Protein AF-A0AA41GC02-F1 (afdb_monomer)

Mean predicted aligned error: 13.84 Å

Nearest PDB structures (foldseek):
  7bhy-assembly2_C-2  TM=5.170E-01  e=4.046E+00  Bacillus subtilis subsp. subtilis str. 168
  7bhy-assembly1_A  TM=5.106E-01  e=7.162E+00  Bacillus subtilis subsp. subtilis str. 168

Solvent-accessible surface area (backbone atoms only — not comparable to full-atom values): 5046 Å² total; per-residue (Å²): 133,85,75,82,72,72,87,70,53,71,65,54,57,52,50,50,50,52,49,51,53,50,53,49,54,50,49,54,52,49,54,51,50,50,21,48,53,36,41,55,28,65,76,36,93,87,48,69,32,72,60,52,27,62,76,64,73,50,57,69,68,58,21,54,69,64,62,56,79,77,74,67,91,77,82,72,92,80,81,90,132

Structure (mmCIF, N/CA/C/O backbone):
data_AF-A0AA41GC02-F1
#
_entry.id   AF-A0AA41GC02-F1
#
loop_
_atom_site.group_PDB
_atom_site.id
_atom_site.type_symbol
_atom_site.label_atom_id
_atom_site.label_alt_id
_atom_site.label_comp_id
_atom_site.label_asym_id
_atom_site.label_entity_id
_atom_site.label_seq_id
_atom_site.pdbx_PDB_ins_code
_atom_site.Cartn_x
_atom_site.Cartn_y
_atom_site.Cartn_z
_atom_site.occupancy
_atom_site.B_iso_or_equiv
_atom_site.auth_seq_id
_atom_site.auth_comp_id
_atom_site.auth_asym_id
_atom_site.auth_atom_id
_atom_site.pdbx_PDB_model_num
ATOM 1 N N . MET A 1 1 ? -41.141 19.513 25.066 1.00 41.62 1 MET A N 1
ATOM 2 C CA . MET A 1 1 ? -40.092 19.550 24.026 1.00 41.62 1 MET A CA 1
ATOM 3 C C . MET A 1 1 ? -39.057 18.500 24.377 1.00 41.62 1 MET A C 1
ATOM 5 O O . MET A 1 1 ? -38.198 18.760 25.206 1.00 41.62 1 MET A O 1
ATOM 9 N N . ILE A 1 2 ? -39.186 17.293 23.826 1.00 43.88 2 ILE A N 1
ATOM 10 C CA . ILE A 1 2 ? -38.093 16.317 23.860 1.00 43.88 2 ILE A CA 1
ATOM 11 C C . ILE A 1 2 ? -37.112 16.817 22.808 1.00 43.88 2 ILE A C 1
ATOM 13 O O . ILE A 1 2 ? -37.418 16.797 21.617 1.00 43.88 2 ILE A O 1
ATOM 17 N N . GLY A 1 3 ? -36.009 17.404 23.267 1.00 47.88 3 GLY A N 1
ATOM 18 C CA . GLY A 1 3 ? -34.933 17.826 22.389 1.00 47.88 3 GLY A CA 1
ATOM 19 C C . GLY A 1 3 ? -34.432 16.597 21.655 1.00 47.88 3 GLY A C 1
ATOM 20 O O . GLY A 1 3 ? -33.990 15.637 22.283 1.00 47.88 3 GLY A O 1
ATOM 21 N N . ILE A 1 4 ? -34.548 16.624 20.333 1.00 51.56 4 ILE A N 1
ATOM 22 C CA . ILE A 1 4 ? -33.872 15.704 19.430 1.00 51.56 4 ILE A CA 1
ATOM 23 C C . ILE A 1 4 ? -32.384 16.018 19.600 1.00 51.56 4 ILE A C 1
ATOM 25 O O . ILE A 1 4 ? -31.821 16.857 18.903 1.00 51.56 4 ILE A O 1
ATOM 29 N N . GLY A 1 5 ? -31.786 15.441 20.642 1.00 50.00 5 GLY A N 1
ATOM 30 C CA . GLY A 1 5 ? -30.353 15.434 20.860 1.00 50.00 5 GLY A CA 1
ATOM 31 C C . GLY A 1 5 ? -29.761 14.655 19.704 1.00 50.00 5 GLY A C 1
ATOM 32 O O . GLY A 1 5 ? -29.861 13.434 19.667 1.00 50.00 5 GLY A O 1
ATOM 33 N N . ILE A 1 6 ? -29.267 15.407 18.726 1.00 54.69 6 ILE A N 1
ATOM 34 C CA . ILE A 1 6 ? -28.610 14.960 17.506 1.00 54.69 6 ILE A CA 1
ATOM 35 C C . ILE A 1 6 ? -27.655 13.816 17.857 1.00 54.69 6 ILE A C 1
ATOM 37 O O . ILE A 1 6 ? -26.619 14.001 18.494 1.00 54.69 6 ILE A O 1
ATOM 41 N N . LEU A 1 7 ? -28.080 12.615 17.482 1.00 53.41 7 LEU A N 1
ATOM 42 C CA . LEU A 1 7 ? -27.311 11.389 17.543 1.00 53.41 7 LEU A CA 1
ATOM 43 C C . LEU A 1 7 ? -26.239 11.511 16.453 1.00 53.41 7 LEU A C 1
ATOM 45 O O . LEU A 1 7 ? -26.559 11.481 15.268 1.00 53.41 7 LEU A O 1
ATOM 49 N N . GLY A 1 8 ? -24.997 11.746 16.865 1.00 53.81 8 GLY A N 1
ATOM 50 C CA . GLY A 1 8 ? -23.866 11.998 15.971 1.00 53.81 8 GLY A CA 1
ATOM 51 C C . GLY A 1 8 ? -23.255 13.365 16.236 1.00 53.81 8 GLY A C 1
ATOM 52 O O . GLY A 1 8 ? -23.504 14.330 15.517 1.00 53.81 8 GLY A O 1
ATOM 53 N N . SER A 1 9 ? -22.456 13.459 17.300 1.00 64.75 9 SER A N 1
ATOM 54 C CA . SER A 1 9 ? -21.588 14.617 17.509 1.00 64.75 9 SER A CA 1
ATOM 55 C C . SER A 1 9 ? -20.719 14.809 16.263 1.00 64.75 9 SER A C 1
ATOM 57 O O . SER A 1 9 ? -20.152 13.842 15.760 1.00 64.75 9 SER A O 1
ATOM 59 N N . VAL A 1 10 ? -20.574 16.041 15.768 1.00 68.81 10 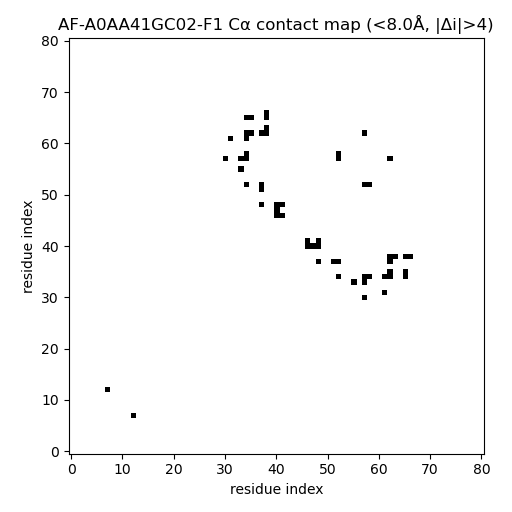VAL A N 1
ATOM 60 C CA . VAL A 1 10 ? -19.671 16.367 14.642 1.00 68.81 10 VAL A CA 1
ATOM 61 C C . VAL A 1 10 ? -18.258 15.826 14.894 1.00 68.81 10 VAL A C 1
ATOM 63 O O . VAL A 1 10 ? -17.575 15.393 13.968 1.00 68.81 10 VAL A O 1
ATOM 66 N N . THR A 1 11 ? -17.851 15.784 16.163 1.00 74.12 1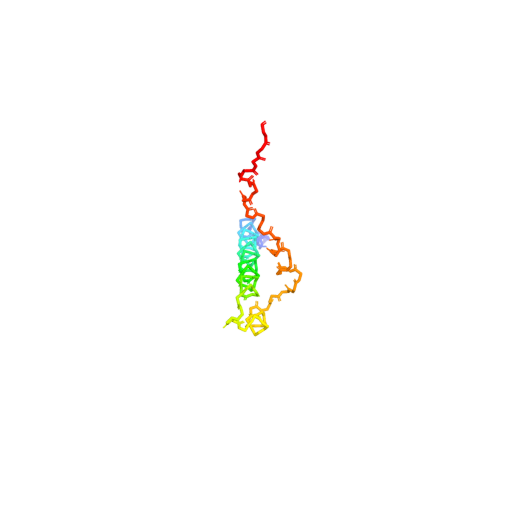1 THR A N 1
ATOM 67 C CA . THR A 1 11 ? -16.589 15.192 16.607 1.00 74.12 11 THR A CA 1
ATOM 68 C C . THR A 1 11 ? -16.496 13.699 16.292 1.00 74.12 11 THR A C 1
ATOM 70 O O . THR A 1 11 ? -15.448 13.252 15.850 1.00 74.12 11 THR A O 1
ATOM 73 N N . ASP A 1 12 ? -17.577 12.937 16.456 1.00 74.81 12 ASP A N 1
ATOM 74 C CA . ASP A 1 12 ? -17.609 11.490 16.199 1.00 74.81 12 ASP A CA 1
ATOM 75 C C . ASP A 1 12 ? -17.453 11.186 14.701 1.00 74.81 12 ASP A C 1
ATOM 77 O O . ASP A 1 12 ? -16.642 10.352 14.303 1.00 74.81 12 ASP A O 1
ATOM 81 N N . VAL A 1 13 ? -18.130 11.964 13.849 1.00 76.88 13 VAL A N 1
ATOM 82 C CA . VAL A 1 13 ? -17.985 11.873 12.386 1.00 76.88 13 VAL A CA 1
ATOM 83 C C . VAL A 1 13 ? -16.561 12.230 11.949 1.00 76.88 13 VAL A C 1
ATOM 85 O O . VAL A 1 13 ? -15.977 11.542 11.111 1.00 76.88 13 VAL A O 1
ATOM 88 N N . ALA A 1 14 ? -15.971 13.278 12.529 1.00 79.19 14 ALA A N 1
ATOM 89 C CA . ALA A 1 14 ? -14.596 13.674 12.232 1.00 79.19 14 ALA A CA 1
ATOM 90 C C . ALA A 1 14 ? -13.583 12.604 12.666 1.00 79.19 14 ALA A C 1
ATOM 92 O O . ALA A 1 14 ? -12.659 12.289 11.914 1.00 79.19 14 ALA A O 1
ATOM 93 N N . THR A 1 15 ? -13.771 12.008 13.846 1.00 83.31 15 THR A N 1
ATOM 94 C CA . THR A 1 15 ? -12.940 10.903 14.330 1.00 83.31 15 THR A CA 1
ATOM 95 C C . THR A 1 15 ? -13.078 9.676 13.435 1.00 83.31 15 THR A C 1
ATOM 97 O O . THR A 1 15 ? -12.067 9.092 13.055 1.00 83.31 15 THR A O 1
ATOM 100 N N . PHE A 1 16 ? -14.296 9.323 13.028 1.00 78.19 16 PHE A N 1
ATOM 101 C CA . PHE A 1 16 ? -14.539 8.206 12.121 1.00 78.19 16 PHE A CA 1
ATOM 102 C C . PHE A 1 16 ? -13.841 8.396 10.767 1.00 78.19 16 PHE A C 1
ATOM 104 O O . PHE A 1 16 ? -13.161 7.488 10.291 1.00 78.19 16 PHE A O 1
ATOM 111 N N . LEU A 1 17 ? -13.927 9.594 10.180 1.00 83.69 17 LEU A N 1
ATOM 112 C CA . LEU A 1 17 ? -13.226 9.922 8.935 1.00 83.69 17 LEU A CA 1
ATOM 113 C C . LEU A 1 17 ? -11.705 9.900 9.103 1.00 83.69 17 LEU A C 1
ATOM 115 O O . LEU A 1 17 ? -11.010 9.368 8.243 1.00 83.69 17 LEU A O 1
ATOM 119 N N . ALA A 1 18 ? -11.175 10.431 10.207 1.00 79.31 18 ALA A N 1
ATOM 120 C CA . ALA A 1 18 ? -9.740 10.408 10.478 1.00 79.31 18 ALA A CA 1
ATOM 121 C C . ALA A 1 18 ? -9.207 8.974 10.623 1.00 79.31 18 ALA A C 1
ATOM 123 O O . ALA A 1 18 ? -8.156 8.649 10.071 1.00 79.31 18 ALA A O 1
ATOM 124 N N . VAL A 1 19 ? -9.953 8.103 11.311 1.00 86.44 19 VAL A N 1
ATOM 125 C CA . VAL A 1 19 ? -9.628 6.675 11.424 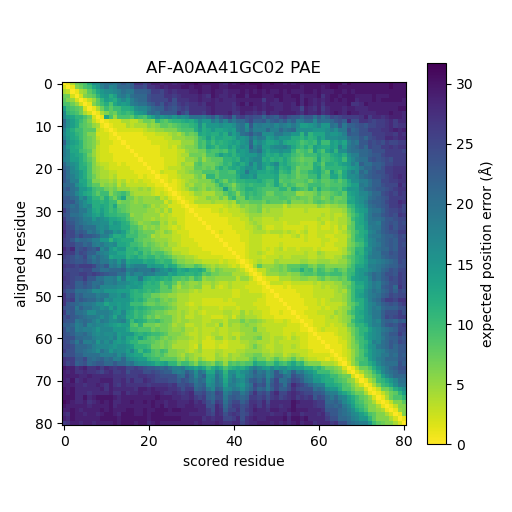1.00 86.44 19 VAL A CA 1
ATOM 126 C C . VAL A 1 19 ? -9.714 5.994 10.061 1.00 86.44 19 VAL A C 1
ATOM 128 O O . VAL A 1 19 ? -8.790 5.271 9.703 1.00 86.44 19 VAL A O 1
ATOM 131 N N . LEU A 1 20 ? -10.759 6.256 9.271 1.00 83.25 20 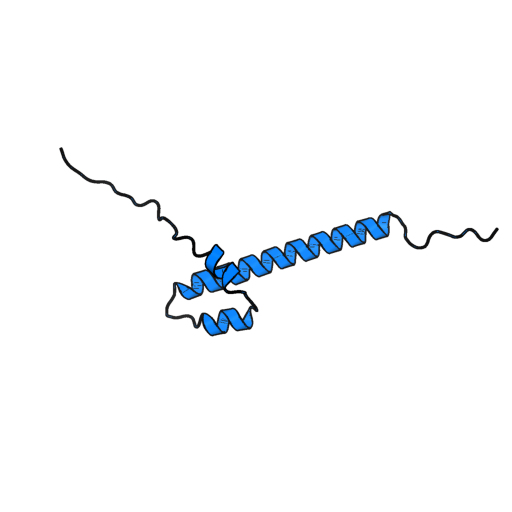LEU A N 1
ATOM 132 C CA . LEU A 1 20 ? -10.896 5.699 7.921 1.00 83.25 20 LEU A CA 1
ATOM 133 C C . LEU A 1 20 ? -9.735 6.104 7.014 1.00 83.25 20 LEU A C 1
ATOM 135 O O . LEU A 1 20 ? -9.140 5.246 6.371 1.00 83.25 20 LEU A O 1
ATOM 139 N N . ILE A 1 21 ? -9.381 7.389 6.995 1.00 84.31 21 ILE A N 1
ATOM 140 C CA . ILE A 1 21 ? -8.254 7.905 6.209 1.00 84.31 21 ILE A CA 1
ATOM 141 C C . ILE A 1 21 ? -6.943 7.280 6.694 1.00 84.31 21 ILE A C 1
ATOM 143 O O . ILE A 1 21 ? -6.129 6.863 5.873 1.00 84.31 21 ILE A O 1
ATOM 147 N N . GLY A 1 22 ? -6.743 7.180 8.011 1.00 83.56 22 GLY A N 1
ATOM 148 C CA . GLY A 1 22 ? -5.560 6.555 8.600 1.00 83.56 22 GLY A CA 1
ATOM 149 C C . GLY A 1 22 ? -5.429 5.080 8.220 1.00 83.56 22 GLY A C 1
ATOM 150 O O . GLY A 1 22 ? -4.379 4.663 7.743 1.00 83.56 22 GLY A O 1
ATOM 151 N N . VAL A 1 23 ? -6.503 4.300 8.362 1.00 82.25 23 VAL A N 1
ATOM 152 C CA . VAL A 1 23 ? -6.532 2.880 7.979 1.00 82.25 23 VAL A CA 1
ATOM 153 C C . VAL A 1 23 ? -6.323 2.716 6.477 1.00 82.25 23 VAL A C 1
ATOM 155 O O . VAL A 1 23 ? -5.544 1.860 6.071 1.00 82.25 23 VAL A O 1
ATOM 158 N N . HIS A 1 24 ? -6.966 3.544 5.653 1.00 77.44 24 HIS A N 1
ATOM 159 C CA . HIS A 1 24 ? -6.814 3.489 4.201 1.00 77.44 24 HIS A CA 1
ATOM 160 C C . HIS A 1 24 ? -5.367 3.769 3.773 1.00 77.44 24 HIS A C 1
ATOM 162 O O . HIS A 1 24 ? -4.789 2.977 3.038 1.00 77.44 24 HIS A O 1
ATOM 168 N N . ARG A 1 25 ? -4.741 4.810 4.338 1.00 75.81 25 ARG A N 1
ATOM 169 C CA . ARG A 1 25 ? -3.320 5.136 4.123 1.00 75.81 25 ARG A CA 1
ATOM 170 C C . ARG A 1 25 ? -2.382 4.004 4.534 1.00 75.81 25 ARG A C 1
ATOM 172 O O . ARG A 1 25 ? -1.385 3.754 3.859 1.00 75.81 25 ARG A O 1
ATOM 179 N N . ILE A 1 26 ? -2.675 3.340 5.652 1.00 78.25 26 ILE A N 1
ATOM 180 C CA . ILE A 1 26 ? -1.876 2.206 6.126 1.00 78.25 26 ILE A CA 1
ATOM 181 C C . ILE A 1 26 ? -2.026 1.018 5.172 1.00 78.25 26 ILE A C 1
ATOM 183 O O . ILE A 1 26 ? -1.013 0.424 4.818 1.00 78.25 26 ILE A O 1
ATOM 187 N N . ARG A 1 27 ? -3.248 0.693 4.722 1.00 74.75 27 ARG A N 1
ATOM 188 C CA . ARG A 1 27 ? -3.471 -0.397 3.754 1.00 74.75 27 ARG A CA 1
ATOM 189 C C . ARG A 1 27 ? -2.715 -0.148 2.453 1.00 74.75 27 ARG A C 1
ATOM 191 O O . ARG A 1 27 ? -1.946 -1.009 2.055 1.00 74.75 27 ARG A O 1
ATOM 198 N N . GLU A 1 28 ? -2.834 1.049 1.888 1.00 75.81 28 GLU A N 1
ATOM 199 C CA . GLU A 1 28 ? -2.138 1.447 0.656 1.00 75.81 28 GLU A CA 1
ATOM 200 C C . GLU A 1 28 ? -0.606 1.343 0.804 1.00 75.81 28 GLU A C 1
ATOM 202 O O . GLU A 1 28 ? 0.100 0.870 -0.088 1.00 75.81 28 GLU A O 1
ATOM 207 N N . SER A 1 29 ? -0.076 1.702 1.980 1.00 77.50 29 SER A N 1
ATOM 208 C CA . SER A 1 29 ? 1.356 1.570 2.284 1.00 77.50 29 SER A CA 1
ATOM 209 C C . SER A 1 29 ? 1.805 0.109 2.399 1.00 77.50 29 SER A C 1
ATOM 211 O O . SER A 1 29 ? 2.910 -0.226 1.977 1.00 77.50 29 SER A O 1
ATOM 213 N N . VAL A 1 30 ? 0.971 -0.765 2.974 1.00 79.69 30 VAL A N 1
ATOM 214 C CA . VAL A 1 30 ? 1.261 -2.203 3.100 1.00 79.69 30 VAL A CA 1
ATOM 215 C C . VAL A 1 30 ? 1.172 -2.897 1.743 1.00 79.69 30 VAL A C 1
ATOM 217 O O . VAL A 1 30 ? 2.058 -3.685 1.428 1.00 79.69 30 VAL A O 1
ATOM 220 N N . GLU A 1 31 ? 0.165 -2.568 0.933 1.00 83.00 31 GLU A N 1
ATOM 221 C CA . GLU A 1 31 ? 0.002 -3.058 -0.444 1.00 83.00 31 GLU A CA 1
ATOM 222 C C . GLU A 1 31 ? 1.227 -2.665 -1.294 1.00 83.00 31 GLU A C 1
ATOM 224 O O . GLU A 1 31 ? 1.853 -3.519 -1.920 1.00 83.00 31 GLU A O 1
ATOM 229 N N . THR A 1 32 ? 1.682 -1.410 -1.192 1.00 84.56 32 THR A N 1
ATOM 230 C CA . THR A 1 32 ? 2.908 -0.936 -1.864 1.00 84.56 32 THR A CA 1
ATOM 231 C C . THR A 1 32 ? 4.166 -1.673 -1.383 1.00 84.56 32 THR A C 1
ATOM 233 O O . THR A 1 32 ? 5.030 -2.033 -2.184 1.00 84.56 32 THR A O 1
ATOM 236 N N . LEU A 1 33 ? 4.298 -1.907 -0.072 1.00 82.00 33 LEU A N 1
ATOM 237 C CA . LEU A 1 33 ? 5.443 -2.627 0.492 1.00 82.00 33 LEU A CA 1
ATOM 238 C C . LEU A 1 33 ? 5.464 -4.087 0.020 1.00 82.00 33 LEU A C 1
ATOM 240 O O . LEU A 1 33 ? 6.518 -4.593 -0.358 1.00 82.00 33 LEU A O 1
ATOM 244 N N . ALA A 1 34 ? 4.307 -4.748 0.024 1.00 82.75 34 ALA A N 1
ATOM 245 C CA . ALA A 1 34 ? 4.146 -6.116 -0.444 1.00 82.75 34 ALA A CA 1
ATOM 246 C C . ALA A 1 34 ? 4.499 -6.237 -1.933 1.00 82.75 34 ALA A C 1
ATOM 248 O O . ALA A 1 34 ? 5.289 -7.107 -2.303 1.00 82.75 34 ALA A O 1
ATOM 249 N N . ALA A 1 35 ? 4.023 -5.305 -2.764 1.00 84.06 35 ALA A N 1
ATOM 250 C CA . ALA A 1 35 ? 4.402 -5.223 -4.170 1.00 84.06 35 ALA A CA 1
ATOM 251 C C . ALA A 1 35 ? 5.910 -5.025 -4.364 1.00 84.06 35 ALA A C 1
ATOM 253 O O . ALA A 1 35 ? 6.518 -5.689 -5.205 1.00 84.06 35 ALA A O 1
ATOM 254 N N . GLY A 1 36 ? 6.545 -4.188 -3.540 1.00 81.06 36 GLY A N 1
ATOM 255 C CA . GLY A 1 36 ? 7.997 -4.004 -3.554 1.00 81.06 36 GLY A CA 1
ATOM 256 C C . GLY A 1 36 ? 8.767 -5.272 -3.178 1.00 81.06 36 GLY A C 1
ATOM 257 O O . GLY A 1 36 ? 9.764 -5.602 -3.817 1.00 81.06 36 GLY A O 1
ATOM 258 N N . VAL A 1 37 ? 8.291 -6.023 -2.182 1.00 83.94 37 VAL A N 1
ATOM 259 C CA . VAL A 1 37 ? 8.893 -7.303 -1.778 1.00 83.94 37 VAL A CA 1
ATOM 260 C C . VAL A 1 37 ? 8.807 -8.334 -2.908 1.00 83.94 37 VAL A C 1
ATOM 262 O O . VAL A 1 37 ? 9.808 -8.989 -3.202 1.00 83.94 37 VAL A O 1
ATOM 265 N N . VAL A 1 38 ? 7.658 -8.443 -3.584 1.00 84.50 38 VAL A N 1
ATOM 266 C CA . VAL A 1 38 ? 7.481 -9.335 -4.745 1.00 84.50 38 VAL A CA 1
ATOM 267 C C . VAL A 1 38 ? 8.358 -8.892 -5.922 1.00 84.50 38 VAL A C 1
ATOM 269 O O . VAL A 1 38 ? 9.005 -9.728 -6.553 1.00 84.50 38 VAL A O 1
ATOM 272 N N . ALA A 1 39 ? 8.455 -7.586 -6.191 1.00 82.81 39 ALA A N 1
ATOM 273 C CA . ALA A 1 39 ? 9.311 -7.052 -7.252 1.00 82.81 39 ALA A CA 1
ATOM 274 C C . ALA A 1 39 ? 10.794 -7.408 -7.036 1.00 82.81 39 ALA A C 1
ATOM 276 O O . ALA A 1 39 ? 11.467 -7.840 -7.970 1.00 82.81 39 ALA A O 1
ATOM 277 N N . VAL A 1 40 ? 11.289 -7.304 -5.798 1.00 82.75 40 VAL A N 1
ATOM 278 C CA . VAL A 1 40 ? 12.662 -7.705 -5.437 1.00 82.75 40 VAL A CA 1
ATOM 279 C C . VAL A 1 40 ? 12.850 -9.223 -5.529 1.00 82.75 40 VAL A C 1
ATOM 281 O O . VAL A 1 40 ? 13.895 -9.694 -5.989 1.00 82.75 40 VAL A O 1
ATOM 284 N N . ALA A 1 41 ? 11.846 -10.000 -5.111 1.00 83.12 41 ALA A N 1
ATOM 285 C CA . ALA A 1 41 ? 11.872 -11.457 -5.205 1.00 83.12 41 ALA A CA 1
ATOM 286 C C . ALA A 1 41 ? 11.967 -11.938 -6.663 1.00 83.12 41 ALA A C 1
ATOM 288 O O . ALA A 1 41 ? 12.769 -12.827 -6.939 1.00 83.12 41 ALA A O 1
ATOM 289 N N . ARG A 1 42 ? 11.256 -11.291 -7.600 1.00 81.81 42 ARG A N 1
ATOM 290 C CA . ARG A 1 42 ? 11.327 -11.568 -9.051 1.00 81.81 42 ARG A CA 1
ATOM 291 C C . ARG A 1 42 ? 12.731 -11.413 -9.637 1.00 81.81 42 ARG A C 1
ATOM 293 O O . ARG A 1 42 ? 13.109 -12.136 -10.557 1.00 81.81 42 ARG A O 1
ATOM 300 N N . GLU A 1 43 ? 13.539 -10.507 -9.094 1.00 79.88 43 GLU A N 1
ATOM 301 C CA . GLU A 1 43 ? 14.936 -10.337 -9.513 1.00 79.88 43 GLU A CA 1
ATOM 302 C C . GLU A 1 43 ? 15.854 -11.458 -8.970 1.00 79.88 43 GLU A C 1
ATOM 304 O O . GLU A 1 43 ? 16.939 -11.721 -9.498 1.00 79.88 43 GLU A O 1
ATOM 309 N N . HIS A 1 44 ? 15.407 -12.186 -7.941 1.00 74.19 44 HIS A N 1
ATOM 310 C CA . HIS A 1 44 ? 16.168 -13.218 -7.242 1.00 74.19 44 HIS A CA 1
ATOM 311 C C . HIS A 1 44 ? 15.640 -14.631 -7.531 1.00 74.19 44 HIS A C 1
ATOM 313 O O . HIS A 1 44 ? 14.771 -15.145 -6.836 1.00 74.19 44 HIS A O 1
ATOM 319 N N . ARG A 1 45 ? 16.306 -15.358 -8.442 1.00 69.12 45 ARG A N 1
ATOM 320 C CA . ARG A 1 45 ? 15.974 -16.747 -8.868 1.00 69.12 45 ARG A CA 1
ATOM 321 C C . ARG A 1 45 ? 15.913 -17.834 -7.772 1.00 69.12 45 ARG A C 1
ATOM 323 O O . ARG A 1 45 ? 15.763 -19.010 -8.090 1.00 69.12 45 ARG A O 1
ATOM 330 N N . ARG A 1 46 ? 16.137 -17.495 -6.501 1.00 77.88 46 ARG A N 1
ATOM 331 C CA . ARG A 1 46 ? 16.074 -18.426 -5.357 1.00 77.88 46 ARG A CA 1
ATOM 332 C C . ARG A 1 46 ? 14.787 -18.292 -4.544 1.00 77.88 46 ARG A C 1
ATOM 334 O O . ARG A 1 46 ? 14.614 -19.057 -3.599 1.00 77.88 46 ARG A O 1
ATOM 341 N N . VAL A 1 47 ? 13.940 -17.323 -4.873 1.00 79.12 47 VAL A N 1
ATOM 342 C CA . VAL A 1 47 ? 12.649 -17.101 -4.225 1.00 79.12 47 VAL A CA 1
ATOM 343 C C . VAL A 1 47 ? 11.559 -17.513 -5.205 1.00 79.12 47 VAL A C 1
ATOM 345 O O . VAL A 1 47 ? 11.667 -17.235 -6.393 1.00 79.12 47 VAL A O 1
ATOM 348 N N . ASP A 1 48 ? 10.553 -18.221 -4.701 1.00 86.94 48 ASP A N 1
ATOM 349 C CA . ASP A 1 48 ? 9.332 -18.538 -5.442 1.00 86.94 48 ASP A CA 1
ATOM 350 C C . ASP A 1 48 ? 8.431 -17.297 -5.404 1.00 86.94 48 ASP A C 1
ATOM 352 O O . ASP A 1 48 ? 7.708 -17.063 -4.430 1.00 86.94 48 ASP A O 1
ATOM 356 N N . ASP A 1 49 ? 8.595 -16.430 -6.401 1.00 84.69 49 ASP A N 1
ATOM 357 C CA . ASP A 1 49 ? 7.906 -15.148 -6.488 1.00 84.69 49 ASP A CA 1
ATOM 358 C C . ASP A 1 49 ? 6.413 -15.309 -6.787 1.00 84.69 49 ASP A C 1
ATOM 360 O O . ASP A 1 49 ? 5.610 -14.587 -6.197 1.00 84.69 49 ASP A O 1
ATOM 364 N N . ASP A 1 50 ? 6.035 -16.309 -7.589 1.00 85.00 50 ASP A N 1
ATOM 365 C CA . ASP A 1 50 ? 4.638 -16.638 -7.891 1.00 85.00 50 ASP A CA 1
ATOM 366 C C . ASP A 1 50 ? 3.867 -17.001 -6.612 1.00 85.00 50 ASP A C 1
ATOM 368 O O . ASP A 1 50 ? 2.762 -16.506 -6.358 1.00 85.00 50 ASP A O 1
ATOM 372 N N . ARG A 1 51 ? 4.464 -17.839 -5.753 1.00 86.06 51 ARG A N 1
ATOM 373 C CA . ARG A 1 51 ? 3.869 -18.187 -4.460 1.00 86.06 51 ARG A CA 1
ATOM 374 C C . ARG A 1 51 ? 3.787 -16.981 -3.525 1.00 86.06 51 ARG A C 1
ATOM 376 O O . ARG A 1 51 ? 2.769 -16.799 -2.859 1.00 86.06 51 ARG A O 1
ATOM 383 N N . LEU A 1 52 ? 4.848 -16.179 -3.453 1.00 84.50 52 LEU A N 1
ATOM 384 C CA . LEU A 1 52 ? 4.909 -15.011 -2.573 1.00 84.50 52 LEU A CA 1
ATOM 385 C C . LEU A 1 52 ? 3.879 -13.945 -2.972 1.00 84.50 52 LEU A C 1
ATOM 387 O O . LEU A 1 52 ? 3.249 -13.341 -2.107 1.00 84.50 52 LEU A O 1
ATOM 391 N N . GLN A 1 53 ? 3.672 -13.753 -4.272 1.00 86.56 53 GLN A N 1
ATOM 392 C CA . GLN A 1 53 ? 2.657 -12.857 -4.811 1.00 86.56 53 GLN A CA 1
ATOM 393 C C . GLN A 1 53 ? 1.241 -13.311 -4.444 1.00 86.56 53 GLN A C 1
ATOM 395 O O . GLN A 1 53 ? 0.430 -12.495 -4.008 1.00 86.56 53 GLN A O 1
ATOM 400 N N . ALA A 1 54 ? 0.960 -14.612 -4.562 1.00 87.69 54 ALA A N 1
ATOM 401 C CA . ALA A 1 54 ? -0.333 -15.179 -4.192 1.00 87.69 54 ALA A CA 1
ATOM 402 C C . ALA A 1 54 ? -0.610 -15.083 -2.681 1.00 87.69 54 ALA A C 1
ATOM 404 O O . ALA A 1 54 ? -1.735 -14.792 -2.285 1.00 87.69 54 ALA A O 1
ATOM 405 N N . GLU A 1 55 ? 0.402 -15.303 -1.833 1.00 86.69 55 GLU A N 1
ATOM 406 C CA . GLU A 1 55 ? 0.264 -15.196 -0.372 1.00 86.69 55 GLU A CA 1
ATOM 407 C C . GLU A 1 55 ? 0.053 -13.749 0.103 1.00 86.69 55 GLU A C 1
ATOM 409 O O . GLU A 1 55 ? -0.594 -13.530 1.127 1.00 86.69 55 GLU A O 1
ATOM 414 N N . LEU A 1 56 ? 0.585 -12.766 -0.628 1.00 85.31 56 LEU A N 1
ATOM 415 C CA . LEU A 1 56 ? 0.452 -11.345 -0.304 1.00 85.31 56 LEU A CA 1
ATOM 416 C C . LEU A 1 56 ? -0.731 -10.657 -1.010 1.00 85.31 56 LEU A C 1
ATOM 418 O O . LEU A 1 56 ? -0.933 -9.464 -0.793 1.00 85.31 56 LEU A O 1
ATOM 422 N N . GLU A 1 57 ? -1.502 -11.392 -1.822 1.00 86.81 57 GLU A N 1
ATOM 423 C CA . GLU A 1 57 ? -2.642 -10.885 -2.607 1.00 86.81 57 GLU A CA 1
ATOM 424 C C . GLU A 1 57 ? -2.289 -9.644 -3.455 1.00 86.81 57 GLU A C 1
ATOM 426 O O . GLU A 1 57 ? -3.063 -8.694 -3.556 1.00 86.81 57 GLU A O 1
ATOM 431 N N . VAL A 1 58 ? -1.094 -9.639 -4.053 1.00 85.56 58 VAL A N 1
ATOM 432 C CA . VAL A 1 58 ? -0.566 -8.491 -4.804 1.00 85.56 58 VAL A CA 1
ATOM 433 C C . VAL A 1 58 ? -0.894 -8.600 -6.295 1.00 85.56 58 VAL A C 1
ATOM 435 O O . VAL A 1 58 ? -0.653 -9.636 -6.922 1.00 85.56 58 VAL A O 1
ATOM 438 N N . ASP A 1 59 ? -1.367 -7.500 -6.884 1.00 87.12 59 ASP A N 1
ATOM 439 C CA . ASP A 1 59 ? -1.644 -7.405 -8.317 1.00 87.12 59 ASP A CA 1
ATOM 440 C C . ASP A 1 59 ? -0.358 -7.245 -9.152 1.00 87.12 59 ASP A C 1
ATOM 442 O O . ASP A 1 59 ? 0.580 -6.533 -8.778 1.00 87.12 59 ASP A O 1
ATOM 446 N N . ASP A 1 60 ? -0.312 -7.885 -10.322 1.00 82.88 60 ASP A N 1
ATOM 447 C CA . ASP A 1 60 ? 0.817 -7.786 -11.252 1.00 82.88 60 ASP A CA 1
ATOM 448 C C . ASP A 1 60 ? 1.091 -6.347 -11.709 1.00 82.88 60 ASP A C 1
ATOM 450 O O . ASP A 1 60 ? 2.247 -5.997 -11.965 1.00 82.88 60 ASP A O 1
ATOM 454 N N . VAL A 1 61 ? 0.052 -5.510 -11.806 1.00 84.81 61 VAL A N 1
ATOM 455 C CA . VAL A 1 61 ? 0.177 -4.103 -12.210 1.00 84.81 61 VAL A CA 1
ATOM 456 C C . VAL A 1 61 ? 0.997 -3.311 -11.189 1.00 84.81 61 VAL A C 1
ATOM 458 O O . VAL A 1 61 ? 1.860 -2.521 -11.583 1.00 84.81 61 VAL A O 1
ATOM 461 N N . ASP A 1 62 ? 0.795 -3.566 -9.896 1.00 84.38 62 ASP A N 1
ATOM 462 C CA . ASP A 1 62 ? 1.502 -2.876 -8.811 1.00 84.38 62 ASP A CA 1
ATOM 463 C C . ASP A 1 62 ? 2.972 -3.304 -8.743 1.00 84.38 62 ASP A C 1
ATOM 465 O O . ASP A 1 62 ? 3.872 -2.478 -8.570 1.00 84.38 62 ASP A O 1
ATOM 469 N N . VAL A 1 63 ? 3.240 -4.595 -8.961 1.00 81.19 63 VAL A N 1
ATOM 470 C CA . VAL A 1 63 ? 4.609 -5.118 -9.058 1.00 81.19 63 VAL A CA 1
ATOM 471 C C . VAL A 1 63 ? 5.325 -4.520 -10.272 1.00 81.19 63 VAL A C 1
ATOM 473 O O . VAL A 1 63 ? 6.473 -4.086 -10.166 1.00 81.19 63 VAL A O 1
ATOM 476 N N . ALA A 1 64 ? 4.661 -4.467 -11.430 1.00 82.38 64 ALA A N 1
ATOM 477 C CA . ALA A 1 64 ? 5.233 -3.927 -12.661 1.00 82.38 64 ALA A CA 1
ATOM 478 C C . ALA A 1 64 ? 5.532 -2.422 -12.564 1.00 82.38 64 ALA A C 1
ATOM 480 O O . ALA A 1 64 ? 6.545 -1.968 -13.096 1.00 82.38 64 ALA A O 1
ATOM 481 N N . ALA A 1 65 ? 4.705 -1.655 -11.847 1.00 81.94 65 ALA A N 1
ATOM 482 C CA . ALA A 1 65 ? 4.945 -0.234 -11.594 1.00 81.94 65 ALA A CA 1
ATOM 483 C C . ALA A 1 65 ? 6.243 0.021 -10.802 1.00 81.94 65 ALA A C 1
ATOM 485 O O . ALA A 1 65 ? 6.877 1.066 -10.968 1.00 81.94 65 ALA A O 1
ATOM 486 N N . LEU A 1 66 ? 6.653 -0.939 -9.967 1.00 77.62 66 LEU A N 1
ATOM 487 C CA . LEU A 1 66 ? 7.869 -0.873 -9.152 1.00 77.62 66 LEU A CA 1
ATOM 488 C C . LEU A 1 66 ? 9.103 -1.459 -9.850 1.00 77.62 66 LEU A C 1
ATOM 490 O O . LEU A 1 66 ? 10.225 -1.096 -9.502 1.00 77.62 66 LEU A O 1
ATOM 494 N N . GLN A 1 67 ? 8.918 -2.292 -10.877 1.00 70.69 67 GLN A N 1
ATOM 495 C CA . GLN A 1 67 ? 9.981 -2.751 -11.779 1.00 70.69 67 GLN A CA 1
ATOM 496 C C . GLN A 1 67 ? 10.382 -1.659 -12.784 1.00 70.69 67 GLN A C 1
ATOM 498 O O . GLN A 1 67 ? 10.488 -1.886 -13.989 1.00 70.69 67 GLN A O 1
ATOM 503 N N . HIS A 1 68 ? 10.628 -0.440 -12.312 1.00 58.00 68 HIS A N 1
ATOM 504 C CA . HIS A 1 68 ? 11.417 0.487 -13.107 1.00 58.00 68 HIS A CA 1
ATOM 505 C C . HIS A 1 68 ? 12.854 -0.041 -13.109 1.00 58.00 68 HIS A C 1
ATOM 507 O O . HIS A 1 68 ? 13.361 -0.350 -12.029 1.00 58.00 68 HIS A O 1
ATOM 513 N N . PRO A 1 69 ? 13.534 -0.149 -14.269 1.00 54.47 69 PRO A N 1
ATOM 514 C CA . PRO A 1 69 ? 14.947 -0.473 -14.265 1.00 54.47 69 PRO A CA 1
ATOM 515 C C . PRO A 1 69 ? 15.609 0.581 -13.392 1.00 54.47 69 PRO A C 1
ATOM 517 O O . PRO A 1 69 ? 15.587 1.770 -13.730 1.00 54.47 69 PRO A O 1
ATOM 520 N N . VAL A 1 70 ? 16.128 0.156 -12.239 1.00 52.91 70 VAL A N 1
ATOM 521 C CA . VAL A 1 70 ? 17.067 0.952 -11.469 1.00 52.91 70 VAL A CA 1
ATOM 522 C C . VAL A 1 70 ? 18.167 1.247 -12.470 1.00 52.91 70 VAL A C 1
ATOM 524 O O . VAL A 1 70 ? 18.970 0.382 -12.814 1.00 52.91 70 VAL A O 1
ATOM 527 N N . ARG A 1 71 ? 18.123 2.448 -13.052 1.00 50.88 71 ARG A N 1
ATOM 528 C CA . ARG A 1 71 ? 19.217 2.986 -13.837 1.00 50.88 71 ARG A CA 1
ATOM 529 C C . ARG A 1 71 ? 20.284 3.235 -12.795 1.00 50.88 71 ARG A C 1
ATOM 531 O O . ARG A 1 71 ? 20.344 4.315 -12.214 1.00 50.88 71 ARG A O 1
ATOM 538 N N . ASP A 1 72 ? 21.026 2.176 -12.494 1.00 53.16 72 ASP A N 1
ATOM 539 C CA . ASP A 1 72 ? 22.243 2.262 -11.723 1.00 53.16 72 ASP A CA 1
ATOM 540 C C . ASP A 1 72 ? 23.029 3.394 -12.381 1.00 53.16 72 ASP A C 1
ATOM 542 O O . ASP A 1 72 ? 23.179 3.429 -13.608 1.00 53.16 72 ASP A O 1
ATOM 546 N N . GLY A 1 73 ? 23.369 4.416 -11.604 1.00 54.84 73 GLY A N 1
ATOM 547 C CA . GLY A 1 73 ? 23.970 5.660 -12.083 1.00 54.84 73 GLY A C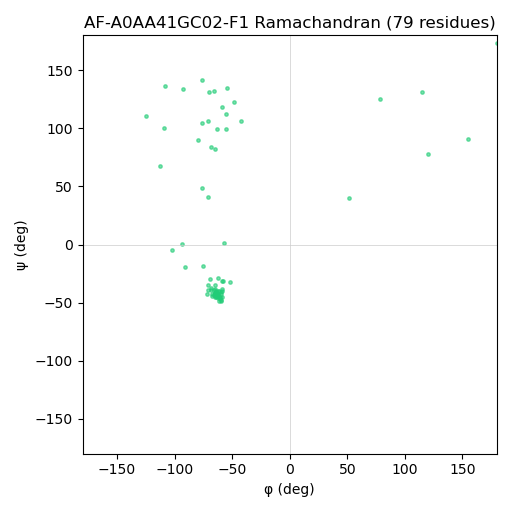A 1
ATOM 548 C C . GLY A 1 73 ? 25.414 5.463 -12.548 1.00 54.84 73 GLY A C 1
ATOM 549 O O . GLY A 1 73 ? 26.272 6.281 -12.236 1.00 54.84 73 GLY A O 1
ATOM 550 N N . GLY A 1 74 ? 25.689 4.359 -13.238 1.00 54.19 74 GLY A N 1
ATOM 551 C CA . GLY A 1 74 ? 26.973 3.916 -13.746 1.00 54.19 74 GLY A CA 1
ATOM 552 C C . GLY A 1 74 ? 26.997 3.937 -15.270 1.00 54.19 74 GLY A C 1
ATOM 553 O O . GLY A 1 74 ? 27.076 2.898 -15.910 1.00 54.19 74 GLY A O 1
ATOM 554 N N . ASP A 1 75 ? 26.951 5.132 -15.844 1.00 51.00 75 ASP A N 1
ATOM 555 C CA . ASP A 1 75 ? 27.512 5.412 -17.166 1.00 51.00 75 ASP A CA 1
ATOM 556 C C . ASP A 1 75 ? 28.473 6.581 -16.933 1.00 51.00 75 ASP A C 1
ATOM 558 O O . ASP A 1 75 ? 28.053 7.654 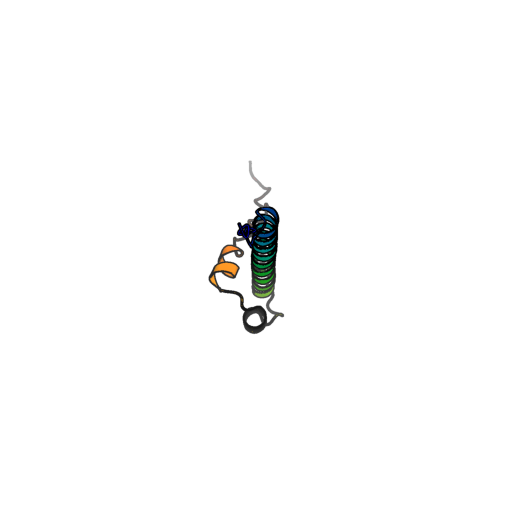-16.517 1.00 51.00 75 ASP A O 1
ATOM 562 N N . GLY A 1 76 ? 29.789 6.471 -17.008 1.00 51.50 76 GLY A N 1
ATOM 563 C CA . GLY A 1 76 ? 30.650 5.481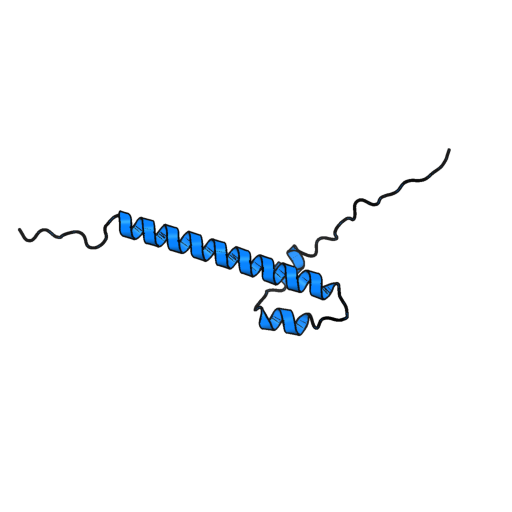 -17.627 1.00 51.50 76 GLY A CA 1
ATOM 564 C C . GLY A 1 76 ? 31.933 6.255 -17.902 1.00 51.50 76 GLY A C 1
ATOM 565 O O . GLY A 1 76 ? 32.042 6.966 -18.895 1.00 51.50 76 GLY A O 1
ATOM 566 N N . GLY A 1 77 ? 32.862 6.247 -16.946 1.00 61.72 77 GLY A N 1
ATOM 567 C CA . GLY A 1 77 ? 34.169 6.860 -17.138 1.00 61.72 77 GLY A CA 1
ATOM 568 C C . GLY A 1 77 ? 34.968 6.109 -18.207 1.00 61.72 77 GLY A C 1
ATOM 569 O O . GLY A 1 77 ? 35.102 4.890 -18.129 1.00 61.72 77 GLY A O 1
ATOM 570 N N . GLY A 1 78 ? 35.543 6.867 -19.144 1.00 45.75 78 GLY A N 1
ATOM 571 C CA . GLY A 1 78 ? 36.520 6.429 -20.151 1.00 45.75 78 GLY A CA 1
ATOM 572 C C . GLY A 1 78 ? 35.962 6.542 -21.574 1.00 45.75 78 GLY A C 1
ATOM 573 O O . GLY A 1 78 ? 34.885 6.047 -21.851 1.00 45.75 78 GLY A O 1
ATOM 574 N N . SER A 1 79 ? 36.633 7.117 -22.570 1.00 56.50 79 SER A N 1
ATOM 575 C CA . SER A 1 79 ? 38.041 7.502 -22.750 1.00 56.50 79 SER A CA 1
ATOM 576 C C . 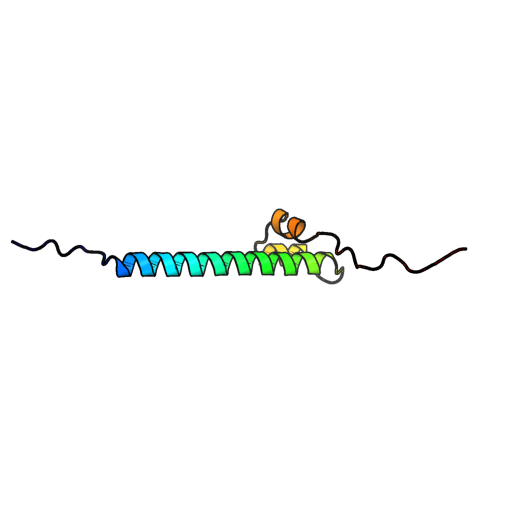SER A 1 79 ? 38.195 8.136 -24.156 1.00 56.50 79 SER A C 1
ATOM 578 O O . SER A 1 79 ? 37.267 8.001 -24.949 1.00 56.50 79 SER A O 1
ATOM 580 N N . HIS A 1 80 ? 39.383 8.688 -24.463 1.00 45.84 80 HIS A N 1
ATOM 581 C CA . HIS A 1 80 ? 39.869 9.191 -25.776 1.00 45.84 80 HIS A CA 1
ATOM 582 C C . HIS A 1 80 ? 39.322 10.578 -26.170 1.00 45.84 80 HIS A C 1
ATOM 584 O O . HIS A 1 80 ? 38.117 10.779 -26.161 1.00 45.84 80 HIS A O 1
ATOM 590 N N . GLU A 1 81 ? 40.097 11.612 -26.500 1.00 47.94 81 GLU A N 1
ATOM 591 C CA . GLU A 1 81 ? 41.511 11.819 -26.867 1.00 47.94 81 GLU A CA 1
ATOM 592 C C . GLU A 1 81 ? 41.862 13.299 -26.611 1.00 47.94 81 GLU A C 1
ATOM 594 O O . GLU A 1 81 ? 40.931 14.139 -26.671 1.00 47.94 81 GLU A O 1
#

Organism: NCBI:txid1429914

Secondary structure (DSSP, 8-state):
------SS-HHHHHHHHHHHHHHHHHHHHHHHHHHHHHHHHHH-TTS-HHHHHHHTT--HHHHHHH------S--------

Radius of gyration: 23.79 Å; Cα contacts (8 Å, |Δi|>4): 29; chains: 1; bounding box: 82×38×51 Å

pLDDT: mean 73.0, std 13.94, range [41.62, 87.69]

F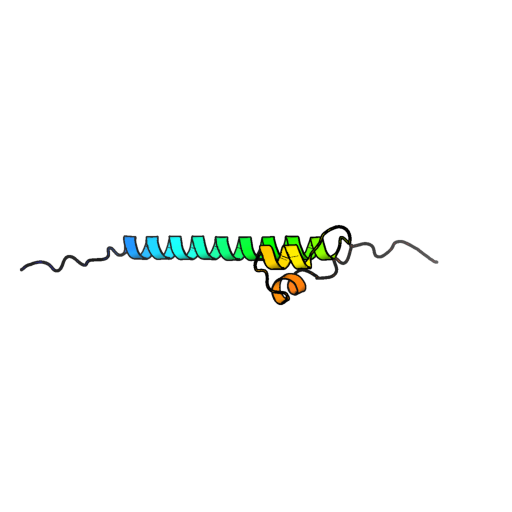oldseek 3Di:
DPPPPPPDDVVNVVVVVVVVVVVVVVVVVLLLVLLLVLLVQVVPPVHPSVVSCVVSVHDPVSNVVNPDPPPPVDPDDDDDD

Sequence (81 aa):
MIGIGILGSVTDVATFLAVLIGVHRIRESVETLAAGVVAVAREHRRVDDDRLQAELEVDDVDVAALQHPVRDGGDGGGSHE